Protein AF-A0A2S9GGV4-F1 (afdb_monomer)

Mean predicted aligned error: 3.54 Å

Solvent-accessible surface area (backbone atoms only — not comparable to full-atom values): 5313 Å² total; per-residue (Å²): 107,78,56,48,78,71,73,42,92,78,86,89,88,71,95,58,99,56,84,78,89,66,93,70,94,42,74,45,41,18,70,57,50,42,53,43,35,74,72,72,39,43,68,74,49,52,76,60,41,42,66,29,67,56,53,70,47,59,50,99,84,69,48,76,76,46,77,46,79,38,59,60,58,67,40,99,64,72,29,28,53,25,30,38,85

pLDDT: mean 95.04, std 2.37, range [81.19, 98.56]

Nearest PDB structures (foldseek):
  6ain-assembly2_B  TM=7.319E-01  e=2.090E-01  Pseudomonas putida
  5tuk-assembly2_B  TM=6.153E-01  e=5.385E-01  uncultured bacterium
  8twg-assembly1_B  TM=5.363E-01  e=8.335E-01  Legionella clemsonensis
  6fph-assembly2_B  TM=5.399E-01  e=1.726E+00  Pseudomonas fluorescens
  6foy-assembly1_A  TM=5.275E-01  e=4.782E+00  Pseudomonas fluorescens

Sequence (85 aa):
TLLAQYGVDCLILDRWAQVYPQPRAVHLDDEICRIVSRLGLAGPFATISRPALGLRLVDKSMRVLAEFTRDTALSRNGFPQANMF

Structure (mmCIF, N/CA/C/O backbone):
data_AF-A0A2S9GGV4-F1
#
_entry.id   AF-A0A2S9GGV4-F1
#
loop_
_atom_site.group_PDB
_atom_site.id
_atom_site.type_symbol
_atom_site.label_atom_id
_atom_site.label_alt_id
_atom_site.label_comp_id
_atom_site.label_asym_id
_atom_site.lab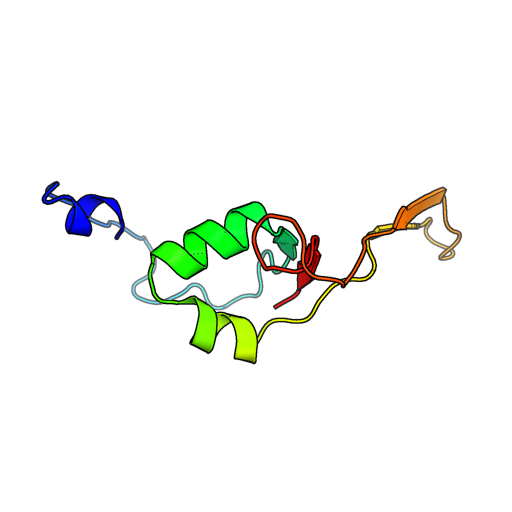el_entity_id
_atom_site.label_seq_id
_atom_site.pdbx_PDB_ins_code
_atom_site.Cartn_x
_atom_site.Cartn_y
_atom_site.Cartn_z
_atom_site.occupancy
_atom_site.B_iso_or_equiv
_atom_site.auth_seq_id
_atom_site.auth_comp_id
_atom_site.auth_asym_id
_atom_site.auth_atom_id
_atom_site.pdbx_PDB_model_num
ATOM 1 N N . THR A 1 1 ? -10.678 3.503 12.983 1.00 81.19 1 THR A N 1
ATOM 2 C CA . THR A 1 1 ? -11.156 3.096 11.641 1.00 81.19 1 THR A CA 1
ATOM 3 C C . THR A 1 1 ? -11.997 4.220 11.062 1.00 81.19 1 THR A C 1
ATOM 5 O O . THR A 1 1 ? -12.517 5.011 11.841 1.00 81.19 1 THR A O 1
ATOM 8 N N . LEU A 1 2 ? -12.137 4.324 9.735 1.00 90.31 2 LEU A N 1
ATOM 9 C CA . LEU A 1 2 ? -12.916 5.411 9.120 1.00 90.31 2 LEU A CA 1
ATOM 10 C C . LEU A 1 2 ? -14.385 5.414 9.582 1.00 90.31 2 LEU A C 1
ATOM 1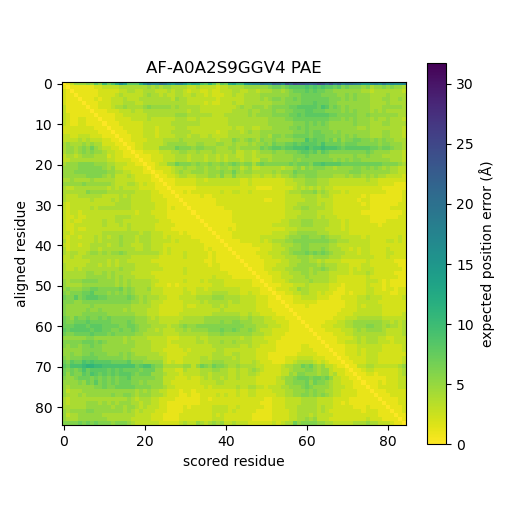2 O O . LEU A 1 2 ? -14.940 6.466 9.855 1.00 90.31 2 LEU A O 1
ATOM 16 N N . LEU A 1 3 ? -14.991 4.234 9.741 1.00 93.88 3 LEU A N 1
ATOM 17 C CA . LEU A 1 3 ? -16.367 4.089 10.229 1.00 93.88 3 LEU A CA 1
ATOM 18 C C . LEU A 1 3 ? -16.552 4.603 11.666 1.00 93.88 3 LEU A C 1
ATOM 20 O O . LEU A 1 3 ? -17.502 5.331 11.933 1.00 93.88 3 LEU A O 1
ATOM 24 N N . ALA A 1 4 ? -15.613 4.315 12.571 1.00 93.38 4 ALA A N 1
ATOM 25 C CA . ALA A 1 4 ? -15.674 4.822 13.943 1.00 93.38 4 ALA A CA 1
ATOM 26 C C . ALA A 1 4 ? -15.558 6.357 14.006 1.00 93.38 4 ALA A C 1
ATOM 28 O O . ALA A 1 4 ? -16.202 6.989 14.835 1.00 93.38 4 ALA A O 1
ATOM 29 N N . GLN A 1 5 ? -14.798 6.977 13.092 1.00 90.44 5 GLN A N 1
ATOM 30 C CA . GLN A 1 5 ? -14.750 8.444 12.968 1.00 90.44 5 GLN A CA 1
ATOM 31 C C . GLN A 1 5 ? -16.100 9.044 12.537 1.00 90.44 5 GLN A C 1
ATOM 33 O O . GLN A 1 5 ? -16.346 10.221 12.780 1.00 90.44 5 GLN A O 1
ATOM 38 N N . TYR A 1 6 ? -16.979 8.239 11.935 1.00 94.25 6 TYR A N 1
ATOM 39 C CA . TYR A 1 6 ? -18.357 8.603 11.603 1.00 94.25 6 TYR A CA 1
ATOM 40 C C . TYR A 1 6 ? -19.375 8.258 12.698 1.00 94.25 6 TYR A C 1
ATOM 42 O O . TYR A 1 6 ? -20.572 8.414 12.475 1.00 94.25 6 TYR A O 1
ATOM 50 N N . GLY A 1 7 ? -18.930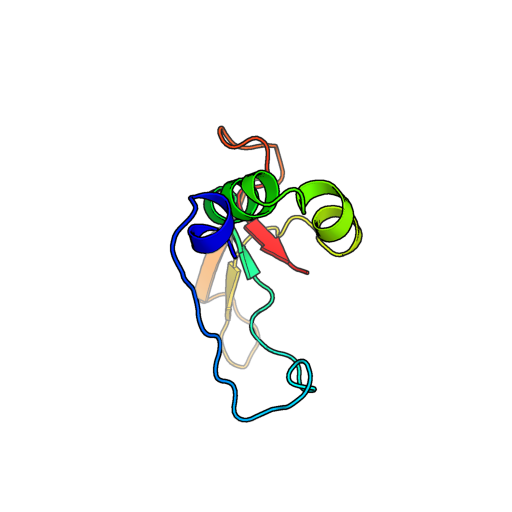 7.798 13.871 1.00 96.56 7 GLY A N 1
ATOM 51 C CA . GLY A 1 7 ? -19.819 7.424 14.974 1.00 96.56 7 GLY A CA 1
ATOM 52 C C . GLY A 1 7 ? -20.507 6.069 14.794 1.00 96.56 7 GLY A C 1
ATOM 53 O O . GLY A 1 7 ? -21.481 5.790 15.484 1.00 96.56 7 GLY A O 1
ATOM 54 N N . VAL A 1 8 ? -20.026 5.230 13.871 1.00 97.75 8 VAL A N 1
ATOM 55 C CA . VAL A 1 8 ? -20.519 3.857 13.711 1.00 97.75 8 VAL A CA 1
ATOM 56 C C . VAL A 1 8 ? -19.794 2.940 14.692 1.00 97.75 8 VAL A C 1
ATOM 58 O O . VAL A 1 8 ? -18.561 2.865 14.673 1.00 97.75 8 VAL A O 1
ATOM 61 N N . ASP A 1 9 ? -20.553 2.196 15.495 1.00 97.56 9 ASP A N 1
ATOM 62 C CA . ASP A 1 9 ? -20.005 1.187 16.401 1.00 97.56 9 ASP A CA 1
ATOM 63 C C . ASP A 1 9 ? -19.283 0.087 15.612 1.00 97.56 9 ASP A C 1
ATOM 65 O O . ASP A 1 9 ? -19.848 -0.560 14.728 1.00 97.56 9 ASP A O 1
ATOM 69 N N . CYS A 1 10 ? -18.001 -0.113 15.918 1.00 96.69 10 CYS A N 1
ATOM 70 C CA . CYS A 1 10 ? -17.127 -1.036 15.199 1.00 96.69 10 CYS A CA 1
ATOM 71 C C . CYS A 1 10 ? -16.476 -2.037 16.158 1.00 96.69 10 CYS A C 1
ATOM 73 O O . CYS A 1 10 ? -15.874 -1.639 17.153 1.00 96.69 10 CYS A O 1
ATOM 75 N N . LEU A 1 11 ? -16.489 -3.320 15.789 1.00 96.00 11 LEU A N 1
ATOM 76 C CA . LEU A 1 11 ? -15.702 -4.381 16.421 1.00 96.00 11 LEU A CA 1
ATOM 77 C C . LEU A 1 11 ? -14.684 -4.921 15.407 1.00 96.00 11 LEU A C 1
ATOM 79 O O . LEU A 1 11 ? -15.057 -5.287 14.294 1.00 96.00 11 LEU A O 1
ATOM 83 N N . ILE A 1 12 ? -13.404 -4.973 15.784 1.00 93.56 12 ILE A N 1
ATOM 84 C CA . ILE A 1 12 ? -12.333 -5.556 14.962 1.00 93.56 12 ILE A CA 1
ATOM 85 C C . ILE A 1 12 ? -11.973 -6.917 15.552 1.00 93.56 12 ILE A C 1
ATOM 87 O O . ILE A 1 12 ? -11.604 -7.000 16.721 1.00 93.56 12 ILE A O 1
ATOM 91 N N . LEU A 1 13 ? -12.064 -7.969 14.739 1.00 95.81 13 LEU A N 1
ATOM 92 C CA . LEU A 1 13 ? -11.676 -9.330 15.100 1.00 95.81 13 LEU A CA 1
ATOM 93 C C . LEU A 1 13 ? -10.573 -9.788 14.147 1.00 95.81 13 LEU A C 1
ATOM 95 O O . LEU A 1 13 ? -10.807 -9.905 12.946 1.00 95.81 13 LEU A O 1
ATOM 99 N N . ASP A 1 14 ? -9.385 -10.052 14.683 1.00 95.19 14 ASP A N 1
ATOM 100 C CA . ASP A 1 14 ? -8.250 -10.596 13.936 1.00 95.19 14 ASP A CA 1
ATOM 101 C C . ASP A 1 14 ? -7.732 -11.857 14.643 1.00 95.19 14 ASP A C 1
ATOM 103 O O . ASP A 1 14 ? -7.798 -11.974 15.869 1.00 95.19 14 ASP A O 1
ATOM 107 N N . ARG A 1 15 ? -7.235 -12.826 13.866 1.00 95.88 15 ARG A N 1
ATOM 108 C CA . ARG A 1 15 ? -6.593 -14.035 14.402 1.00 95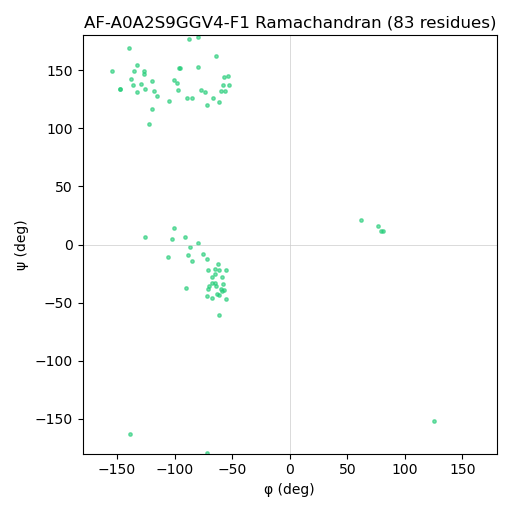.88 15 ARG A CA 1
ATOM 109 C C . ARG A 1 15 ? -5.277 -13.690 15.099 1.00 95.88 15 ARG A C 1
ATOM 111 O O . ARG A 1 15 ? -4.882 -14.388 16.032 1.00 95.88 15 ARG A O 1
ATOM 118 N N . TRP A 1 16 ? -4.568 -12.681 14.606 1.00 95.06 16 TRP A N 1
ATOM 119 C CA . TRP A 1 16 ? -3.267 -12.278 15.115 1.00 95.06 16 TRP A CA 1
ATOM 120 C C . TRP A 1 16 ? -3.413 -11.117 16.096 1.00 95.06 16 TRP A C 1
ATOM 122 O O . TRP A 1 16 ? -4.069 -10.121 15.819 1.00 95.06 16 TRP A O 1
ATOM 132 N N . ALA A 1 17 ? -2.745 -11.229 17.245 1.00 93.75 17 ALA A N 1
ATOM 133 C CA . ALA A 1 17 ? -2.759 -10.186 18.272 1.00 93.75 17 ALA A CA 1
ATOM 134 C C . ALA A 1 17 ? -1.948 -8.933 17.889 1.00 93.75 17 ALA A C 1
ATOM 136 O O . ALA A 1 17 ? -2.007 -7.927 18.589 1.00 93.75 17 ALA A O 1
ATOM 137 N N . GLN A 1 18 ? -1.141 -9.014 16.830 1.00 95.00 18 GLN A N 1
ATOM 138 C CA . GLN A 1 18 ? -0.248 -7.967 16.339 1.00 95.00 18 GLN A CA 1
ATOM 139 C C . GLN A 1 18 ? -0.283 -7.945 14.808 1.00 95.00 18 GLN A C 1
ATOM 141 O O . GLN A 1 18 ? -0.800 -8.872 14.180 1.00 95.00 18 GLN A O 1
ATOM 146 N N . VAL A 1 19 ? 0.308 -6.906 14.211 1.00 92.75 19 VAL A N 1
ATOM 147 C CA . VAL A 1 19 ? 0.486 -6.814 12.754 1.00 92.75 19 VAL A CA 1
ATOM 148 C C . VAL A 1 19 ? 1.182 -8.072 12.231 1.00 92.75 19 VAL A C 1
ATOM 150 O O . VAL A 1 19 ? 2.139 -8.570 12.827 1.00 92.75 19 VAL A O 1
ATOM 153 N N . TYR A 1 20 ? 0.692 -8.591 11.108 1.00 93.62 20 TYR A N 1
ATOM 154 C CA . TYR A 1 20 ? 1.231 -9.799 10.500 1.00 93.62 20 TYR A CA 1
ATOM 155 C C . TYR A 1 20 ? 2.722 -9.634 10.125 1.00 93.62 20 TYR A C 1
ATOM 157 O O . TYR A 1 20 ? 3.074 -8.639 9.493 1.00 93.62 20 TYR A O 1
ATOM 165 N N . PRO A 1 21 ? 3.609 -10.595 10.464 1.00 90.94 21 PRO A N 1
ATOM 166 C CA . PRO A 1 21 ? 5.052 -10.338 10.487 1.00 90.94 21 PRO A CA 1
ATOM 167 C C . PRO A 1 21 ? 5.772 -10.484 9.140 1.00 90.94 21 PRO A C 1
ATOM 169 O O . PRO A 1 21 ? 6.931 -10.091 9.041 1.00 90.94 21 PRO A O 1
ATOM 172 N N . GLN A 1 22 ? 5.156 -11.086 8.115 1.00 94.56 22 GLN A N 1
ATOM 173 C CA . GLN A 1 22 ? 5.835 -11.255 6.823 1.00 94.56 22 GLN A CA 1
ATOM 174 C C . GLN A 1 22 ? 5.472 -10.136 5.843 1.00 94.56 22 GLN A C 1
ATOM 176 O O . GLN A 1 22 ? 4.335 -9.659 5.869 1.00 94.56 22 GLN A O 1
ATOM 181 N N . PRO A 1 23 ? 6.376 -9.806 4.902 1.00 93.31 23 PRO A N 1
ATOM 182 C CA . PRO A 1 23 ? 6.085 -8.881 3.817 1.00 93.31 23 PRO A CA 1
ATOM 183 C C . PRO A 1 23 ? 4.828 -9.264 3.024 1.00 93.31 23 PRO A C 1
ATOM 185 O O . PRO A 1 23 ? 4.517 -10.448 2.817 1.00 93.31 23 PRO A O 1
ATOM 188 N N . ARG A 1 24 ? 4.107 -8.237 2.574 1.00 94.31 24 ARG A N 1
ATOM 189 C CA . ARG A 1 24 ? 2.876 -8.327 1.776 1.00 94.31 24 ARG A CA 1
ATOM 190 C C . ARG A 1 24 ? 2.891 -7.258 0.680 1.00 94.31 24 ARG A C 1
ATOM 192 O O . ARG A 1 24 ? 3.958 -6.783 0.312 1.00 94.31 24 ARG A O 1
ATOM 199 N N . ALA A 1 25 ? 1.734 -6.956 0.093 1.00 94.69 25 ALA A N 1
ATOM 200 C CA . ALA A 1 25 ? 1.618 -5.953 -0.957 1.00 94.69 25 ALA A CA 1
ATOM 201 C C . ALA A 1 25 ? 2.148 -4.591 -0.483 1.00 94.69 25 ALA A C 1
ATOM 203 O O . ALA A 1 25 ? 1.797 -4.126 0.598 1.00 94.69 25 ALA A O 1
ATOM 204 N N . VAL A 1 26 ? 2.978 -3.977 -1.323 1.00 95.06 26 VAL A N 1
ATOM 205 C CA . VAL A 1 26 ? 3.691 -2.717 -1.054 1.00 95.06 26 VAL A CA 1
ATOM 206 C C . VAL A 1 26 ? 3.448 -1.663 -2.137 1.00 95.06 26 VAL A C 1
ATOM 208 O O . VAL A 1 26 ? 4.083 -0.619 -2.145 1.00 95.06 26 VAL A O 1
ATOM 211 N N . HIS A 1 27 ? 2.554 -1.939 -3.089 1.00 96.06 27 HIS A N 1
ATOM 212 C CA . HIS A 1 27 ? 2.208 -1.008 -4.158 1.00 96.06 27 HIS A CA 1
ATOM 213 C C . HIS A 1 27 ? 0.928 -0.245 -3.824 1.00 96.06 27 HIS A C 1
ATOM 215 O O . HIS A 1 27 ? -0.035 -0.848 -3.344 1.00 96.06 27 HIS A O 1
ATOM 221 N N . LEU A 1 28 ? 0.906 1.054 -4.120 1.00 94.94 28 LEU A N 1
ATOM 222 C CA . LEU A 1 28 ? -0.239 1.925 -3.868 1.00 94.94 28 LEU A CA 1
ATOM 223 C C . LEU A 1 28 ? -0.334 3.022 -4.940 1.00 94.94 28 LEU A C 1
ATOM 225 O O . LEU A 1 28 ? 0.672 3.657 -5.266 1.00 94.94 28 LEU A O 1
ATOM 229 N N . ASP A 1 29 ? -1.526 3.254 -5.486 1.00 95.38 29 ASP A N 1
ATOM 230 C CA . ASP A 1 29 ? -1.766 4.336 -6.449 1.00 95.38 29 ASP A CA 1
ATOM 231 C C . ASP A 1 29 ? -2.118 5.670 -5.760 1.00 95.38 29 ASP A C 1
ATOM 233 O O . ASP A 1 29 ? -2.206 5.775 -4.532 1.00 95.38 29 ASP A O 1
ATOM 237 N N . ASP A 1 30 ? -2.287 6.721 -6.559 1.00 95.25 30 ASP A N 1
ATOM 238 C CA . ASP A 1 30 ? -2.596 8.067 -6.081 1.00 95.25 30 ASP A CA 1
ATOM 239 C C . ASP A 1 30 ? -3.994 8.201 -5.451 1.00 95.25 30 ASP A C 1
ATOM 241 O O . ASP A 1 30 ? -4.199 9.053 -4.579 1.00 95.25 30 ASP A O 1
ATOM 245 N N . GLU A 1 31 ? -4.954 7.372 -5.862 1.00 96.00 31 GLU A N 1
ATOM 246 C CA . GLU A 1 31 ? -6.314 7.367 -5.318 1.00 96.00 31 GLU A CA 1
ATOM 247 C C . GLU A 1 31 ? -6.320 6.800 -3.897 1.00 96.00 31 GLU A C 1
ATOM 249 O O . GLU A 1 31 ? -6.876 7.419 -2.983 1.00 96.00 31 GLU A O 1
ATOM 254 N N . ILE A 1 32 ? -5.605 5.698 -3.675 1.00 95.38 32 ILE A N 1
ATOM 255 C CA . ILE A 1 32 ? -5.479 5.106 -2.344 1.00 95.38 32 ILE A CA 1
ATOM 256 C C . ILE A 1 32 ? -4.619 5.999 -1.436 1.00 95.38 32 ILE A C 1
ATOM 258 O O . ILE A 1 32 ? -4.955 6.165 -0.259 1.00 95.38 32 ILE A O 1
ATOM 262 N N . CYS A 1 33 ? -3.581 6.669 -1.958 1.00 95.38 33 CYS A N 1
ATOM 263 C CA . CYS A 1 33 ? -2.807 7.661 -1.192 1.00 95.38 33 CYS A CA 1
ATOM 264 C C . CYS A 1 33 ? -3.708 8.783 -0.643 1.00 95.38 33 CYS A C 1
ATOM 266 O O . CYS A 1 33 ? -3.571 9.194 0.513 1.00 95.38 33 CYS A O 1
ATOM 268 N N . ARG A 1 34 ? -4.692 9.235 -1.429 1.00 95.56 34 ARG A N 1
ATOM 269 C CA . ARG A 1 34 ? -5.693 10.220 -0.991 1.00 95.56 34 ARG A CA 1
ATOM 270 C C . ARG A 1 34 ? -6.574 9.690 0.147 1.00 95.56 34 ARG A C 1
ATOM 272 O O . ARG A 1 34 ? -6.914 10.454 1.053 1.00 95.56 34 ARG A O 1
ATOM 279 N N . ILE A 1 35 ? -6.917 8.399 0.158 1.00 94.19 35 ILE A N 1
ATOM 280 C CA . ILE A 1 35 ? -7.649 7.771 1.275 1.00 94.19 35 ILE A CA 1
ATOM 281 C C . ILE A 1 35 ? -6.773 7.709 2.533 1.00 94.19 35 ILE A C 1
ATOM 283 O O . ILE A 1 35 ? -7.230 8.097 3.608 1.00 94.19 35 ILE A O 1
ATOM 287 N N . VAL A 1 36 ? -5.511 7.291 2.410 1.00 94.25 36 VAL A N 1
ATOM 288 C CA . VAL A 1 36 ? -4.546 7.283 3.529 1.00 94.25 36 VAL A CA 1
ATOM 289 C C . VAL A 1 36 ? -4.369 8.694 4.102 1.00 94.25 36 VAL A C 1
ATOM 291 O O . VAL A 1 36 ? -4.355 8.884 5.320 1.00 94.25 36 VAL A O 1
ATOM 294 N N . SER A 1 37 ? -4.319 9.707 3.234 1.00 94.38 37 SER A N 1
ATOM 295 C CA . SER A 1 37 ? -4.280 11.114 3.633 1.00 94.38 37 SER A CA 1
ATOM 296 C C . SER A 1 37 ? -5.519 11.547 4.415 1.00 94.38 37 SER A C 1
ATOM 298 O O . SER A 1 37 ? -5.377 12.169 5.468 1.00 94.38 37 SER A O 1
ATOM 300 N N . ARG A 1 38 ? -6.723 11.142 3.987 1.00 93.12 38 ARG A N 1
ATOM 301 C CA . ARG A 1 38 ? -7.975 11.400 4.725 1.00 93.12 38 ARG A CA 1
ATOM 302 C C . ARG A 1 38 ? -7.966 10.804 6.135 1.00 93.1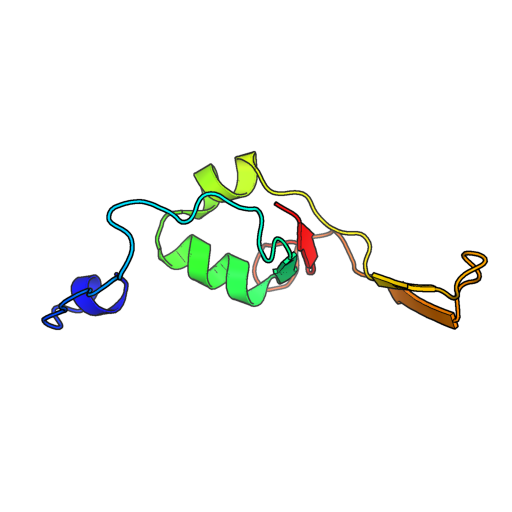2 38 ARG A C 1
ATOM 304 O O . ARG A 1 38 ? -8.625 11.338 7.020 1.00 93.12 38 ARG A O 1
ATOM 311 N N . LEU A 1 39 ? -7.218 9.724 6.354 1.00 92.69 39 LEU A N 1
ATOM 312 C CA . LEU A 1 39 ? -7.037 9.118 7.676 1.00 92.69 39 LEU A CA 1
ATOM 313 C C . LEU A 1 39 ? -6.004 9.852 8.549 1.00 92.69 39 LEU A C 1
ATOM 315 O O . LEU A 1 39 ? -5.752 9.417 9.670 1.00 92.69 39 LEU A O 1
ATOM 319 N N . GLY A 1 40 ? -5.402 10.942 8.059 1.00 92.88 40 GLY A N 1
ATOM 320 C CA . GLY A 1 40 ? -4.368 11.702 8.765 1.00 92.88 40 GLY A CA 1
ATOM 321 C C . GLY A 1 40 ? -2.977 11.066 8.703 1.00 92.88 40 GLY A C 1
ATOM 322 O O . GLY A 1 40 ? -2.079 11.484 9.427 1.00 92.88 40 GLY A O 1
ATOM 323 N N . LEU A 1 41 ? -2.778 10.061 7.843 1.00 94.19 41 LEU A N 1
ATOM 324 C CA . LEU A 1 41 ? -1.549 9.261 7.794 1.00 94.19 41 LEU A CA 1
ATOM 325 C C . LEU A 1 41 ? -0.602 9.644 6.648 1.00 94.19 41 LEU A C 1
ATOM 327 O O . LEU A 1 41 ? 0.428 9.000 6.483 1.00 94.19 41 LEU A O 1
ATOM 331 N N . ALA A 1 42 ? -0.904 10.694 5.875 1.00 93.00 42 ALA A N 1
ATOM 332 C CA . ALA A 1 42 ? -0.096 11.086 4.713 1.00 93.00 42 ALA A CA 1
ATOM 333 C C . ALA A 1 42 ? 1.384 11.320 5.049 1.00 93.00 42 ALA A C 1
ATOM 335 O O . ALA A 1 42 ? 2.249 10.809 4.349 1.00 93.00 42 ALA A O 1
ATOM 336 N N . GLY A 1 43 ? 1.676 12.068 6.119 1.00 94.31 43 GLY A N 1
ATOM 337 C CA . GLY A 1 43 ? 3.051 12.379 6.523 1.00 94.31 43 GLY A CA 1
ATOM 338 C C . GLY A 1 43 ? 3.855 11.120 6.862 1.00 94.31 43 GLY A C 1
ATOM 339 O O . GLY A 1 43 ? 4.830 10.840 6.170 1.00 94.31 43 GLY A O 1
ATOM 340 N N . PRO A 1 44 ? 3.434 10.325 7.866 1.00 95.31 44 PRO A N 1
ATOM 341 C CA . PRO A 1 44 ? 4.102 9.070 8.212 1.00 95.31 44 PRO A CA 1
ATOM 342 C C . PRO A 1 44 ? 4.170 8.059 7.062 1.00 95.31 44 PRO A C 1
ATOM 344 O O . PRO A 1 44 ? 5.142 7.327 6.954 1.00 95.31 44 PRO A O 1
ATOM 347 N N . PHE A 1 45 ? 3.163 8.007 6.188 1.00 94.25 45 PHE A N 1
ATOM 348 C CA . PHE A 1 45 ? 3.194 7.109 5.034 1.00 94.25 45 PHE A CA 1
ATOM 349 C C . PHE A 1 45 ? 4.211 7.566 3.978 1.00 94.25 45 PHE A C 1
ATOM 351 O O . PHE A 1 45 ? 4.927 6.746 3.404 1.00 94.25 45 PHE A O 1
ATOM 358 N N . ALA A 1 46 ? 4.334 8.876 3.753 1.00 92.94 46 ALA A N 1
ATOM 359 C CA . ALA A 1 46 ? 5.293 9.435 2.807 1.00 92.94 46 ALA A CA 1
ATOM 360 C C . ALA A 1 46 ? 6.755 9.194 3.219 1.00 92.94 46 ALA A C 1
ATOM 362 O O . ALA A 1 46 ? 7.612 9.133 2.344 1.00 92.94 46 ALA A O 1
ATOM 363 N N . THR A 1 47 ? 7.060 9.018 4.512 1.00 96.25 47 THR A N 1
ATOM 364 C CA . THR A 1 47 ? 8.444 8.760 4.961 1.00 96.25 47 THR A CA 1
ATOM 365 C C . THR A 1 47 ? 8.955 7.368 4.593 1.00 96.25 47 THR A C 1
ATOM 367 O O . THR A 1 47 ? 10.167 7.174 4.524 1.00 96.25 47 THR A O 1
ATOM 370 N N . ILE A 1 48 ? 8.052 6.415 4.351 1.00 95.06 48 ILE A N 1
ATOM 371 C CA . ILE A 1 48 ? 8.387 5.045 3.935 1.00 95.06 48 ILE A CA 1
ATOM 372 C C . ILE A 1 48 ? 8.090 4.786 2.453 1.00 95.06 48 ILE A C 1
ATOM 374 O O . ILE A 1 48 ? 8.519 3.775 1.910 1.00 95.06 48 ILE A O 1
ATOM 378 N N . SER A 1 49 ? 7.390 5.706 1.786 1.00 95.25 49 SER A N 1
ATOM 379 C CA . SER A 1 49 ? 6.963 5.555 0.395 1.00 95.25 49 SER A CA 1
ATOM 380 C C . SER A 1 49 ? 7.925 6.211 -0.592 1.00 95.25 49 SER A C 1
ATOM 382 O O . SER A 1 49 ? 8.551 7.231 -0.312 1.00 95.25 49 SER A O 1
ATOM 384 N N . ARG A 1 50 ? 7.980 5.672 -1.810 1.00 95.81 50 ARG A N 1
ATOM 385 C CA . ARG A 1 50 ? 8.691 6.250 -2.957 1.00 95.81 50 ARG A CA 1
ATOM 386 C C . ARG A 1 50 ? 7.863 6.136 -4.242 1.00 95.81 50 ARG A C 1
ATOM 388 O O . ARG A 1 50 ? 7.245 5.088 -4.451 1.00 95.81 50 ARG A O 1
ATOM 395 N N . PRO A 1 51 ? 7.887 7.142 -5.135 1.00 96.62 51 PRO A N 1
ATOM 396 C CA . PRO A 1 51 ? 7.262 7.034 -6.450 1.00 96.62 51 PRO A CA 1
ATOM 397 C C . PRO A 1 51 ? 7.840 5.857 -7.250 1.00 96.62 51 PRO A C 1
ATOM 399 O O . PRO A 1 51 ? 9.054 5.644 -7.274 1.00 96.62 51 PRO A O 1
ATOM 402 N N . ALA A 1 52 ? 6.978 5.103 -7.923 1.00 95.56 52 ALA A N 1
ATOM 403 C CA . ALA A 1 52 ? 7.359 4.009 -8.805 1.00 95.56 52 ALA A CA 1
ATOM 404 C C . ALA A 1 52 ? 7.310 4.460 -10.268 1.00 95.56 52 ALA A C 1
ATOM 406 O O . ALA A 1 52 ? 6.384 5.150 -10.682 1.00 95.56 52 ALA A O 1
ATOM 407 N N . LEU A 1 53 ? 8.272 4.002 -11.071 1.00 96.00 53 LEU A N 1
ATOM 408 C CA . LEU A 1 53 ? 8.360 4.341 -12.500 1.00 96.00 53 LEU A CA 1
ATOM 409 C C . LEU A 1 53 ? 7.340 3.597 -13.374 1.00 96.00 53 LEU A C 1
ATOM 411 O O . LEU A 1 53 ? 7.211 3.886 -14.562 1.00 96.00 53 LEU A O 1
ATOM 415 N N . GLY A 1 54 ? 6.630 2.626 -12.798 1.00 94.56 54 GLY A N 1
ATOM 416 C CA . GLY A 1 54 ? 5.675 1.785 -13.498 1.00 94.56 54 GLY A CA 1
ATOM 417 C C . GLY A 1 54 ? 5.967 0.301 -13.335 1.00 94.56 54 GLY A C 1
ATOM 418 O O . GLY A 1 54 ? 6.506 -0.130 -12.315 1.00 94.56 54 GLY A O 1
ATOM 419 N N . LEU A 1 55 ? 5.569 -0.486 -14.329 1.00 95.56 55 LEU A N 1
ATOM 420 C CA . LEU A 1 55 ? 5.605 -1.943 -14.293 1.00 95.56 55 LEU A 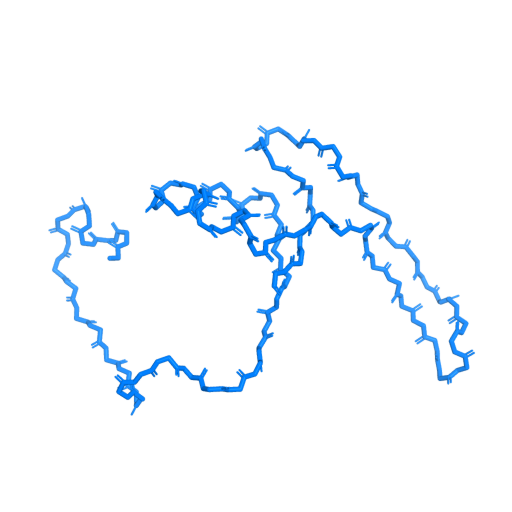CA 1
ATOM 421 C C . LEU A 1 55 ? 6.141 -2.495 -15.612 1.00 95.56 55 LEU A C 1
ATOM 423 O O . LEU A 1 55 ? 5.742 -2.059 -16.690 1.00 95.56 55 LEU A O 1
ATOM 427 N N . ARG A 1 56 ? 7.011 -3.501 -15.520 1.00 97.38 56 ARG A N 1
ATOM 428 C CA . ARG A 1 56 ? 7.439 -4.312 -16.660 1.00 97.38 56 ARG A CA 1
ATOM 429 C C . ARG A 1 56 ? 7.031 -5.755 -16.435 1.00 97.38 56 ARG A C 1
ATOM 431 O O . ARG A 1 56 ? 7.304 -6.319 -15.378 1.00 97.38 56 ARG A O 1
ATOM 438 N N . LEU A 1 57 ? 6.423 -6.350 -17.450 1.00 98.19 57 LEU A N 1
ATOM 439 C CA . LEU A 1 57 ? 6.274 -7.794 -17.551 1.00 98.19 57 LEU A CA 1
ATOM 440 C C . LEU A 1 57 ? 7.507 -8.326 -18.270 1.00 98.19 57 LEU A C 1
ATOM 442 O O . LEU A 1 57 ? 7.836 -7.849 -19.357 1.00 98.19 57 LEU A O 1
ATOM 446 N N . VAL A 1 58 ? 8.196 -9.284 -17.660 1.00 98.56 58 VAL A N 1
ATOM 447 C CA . VAL A 1 58 ? 9.438 -9.848 -18.193 1.00 98.56 58 VAL A CA 1
ATOM 448 C C . VAL A 1 58 ? 9.356 -11.367 -18.286 1.00 98.56 58 VAL A C 1
ATOM 450 O O . VAL A 1 58 ? 8.663 -12.002 -17.489 1.00 98.56 58 VAL A O 1
ATOM 453 N N . ASP A 1 59 ? 10.052 -11.952 -19.260 1.00 98.31 59 ASP A N 1
ATOM 454 C CA . ASP A 1 59 ? 10.248 -13.402 -19.329 1.00 98.31 59 ASP A CA 1
ATOM 455 C C . ASP A 1 59 ? 11.360 -13.882 -18.369 1.00 98.31 59 ASP A C 1
ATOM 457 O O . ASP A 1 59 ? 12.019 -13.095 -17.687 1.00 98.31 59 ASP A O 1
ATOM 461 N N . LYS A 1 60 ? 11.609 -15.200 -18.326 1.00 98.00 60 LYS A N 1
ATOM 462 C CA . LYS A 1 60 ? 12.650 -15.814 -17.472 1.00 98.00 60 LYS A CA 1
ATOM 463 C C . LYS A 1 60 ? 14.085 -15.371 -17.793 1.00 98.00 60 LYS A C 1
ATOM 465 O O . LYS A 1 60 ? 14.991 -15.617 -17.004 1.00 98.00 60 LYS A O 1
ATOM 470 N N . SER A 1 61 ? 14.302 -14.783 -18.965 1.00 98.12 61 SER A N 1
ATOM 471 C CA . SER A 1 61 ? 15.579 -14.231 -19.415 1.00 98.12 61 SER A CA 1
ATOM 472 C C . SER A 1 61 ? 15.623 -12.709 -19.247 1.00 98.12 61 SER A C 1
ATOM 474 O O . SER A 1 61 ? 16.516 -12.067 -19.795 1.00 98.12 61 SER A O 1
ATOM 476 N N . MET A 1 62 ? 14.680 -12.138 -18.484 1.00 97.38 62 MET A N 1
ATOM 477 C CA . MET A 1 62 ? 14.527 -10.705 -18.227 1.00 97.38 62 MET A CA 1
ATOM 478 C C . MET A 1 62 ? 14.245 -9.870 -19.485 1.00 97.38 62 MET A C 1
ATOM 480 O O . MET A 1 62 ? 14.450 -8.654 -19.480 1.00 97.38 62 MET A O 1
ATOM 484 N N . ARG A 1 63 ? 13.748 -10.483 -20.568 1.00 98.31 63 ARG A N 1
ATOM 485 C CA . ARG A 1 63 ? 13.300 -9.730 -21.748 1.00 98.31 63 ARG A CA 1
ATOM 486 C C . ARG A 1 63 ? 11.940 -9.112 -21.469 1.00 98.31 63 ARG A C 1
ATOM 488 O O . ARG A 1 63 ? 11.042 -9.790 -20.977 1.00 98.31 63 ARG A O 1
ATOM 495 N N . VAL A 1 64 ? 11.792 -7.831 -21.795 1.00 98.38 64 VAL A N 1
ATOM 496 C CA . VAL A 1 64 ? 10.540 -7.093 -21.598 1.00 98.38 64 VAL A CA 1
ATOM 497 C C . VAL A 1 64 ? 9.499 -7.574 -22.604 1.00 98.38 64 VAL A C 1
ATOM 499 O O . VAL A 1 64 ? 9.701 -7.477 -23.811 1.00 98.38 64 VAL A O 1
ATOM 502 N N . LEU A 1 65 ? 8.386 -8.086 -22.085 1.00 98.44 65 LEU A N 1
ATOM 503 C CA . LEU A 1 65 ? 7.207 -8.483 -22.853 1.00 98.44 65 LEU A CA 1
ATOM 504 C C . LEU A 1 65 ? 6.227 -7.312 -22.995 1.00 98.44 65 LEU A C 1
ATOM 506 O O . LEU A 1 65 ? 5.613 -7.144 -24.043 1.00 98.44 65 LEU A O 1
ATOM 510 N N . ALA A 1 66 ? 6.092 -6.502 -21.941 1.00 98.50 66 ALA A N 1
ATOM 511 C CA . ALA A 1 66 ? 5.295 -5.279 -21.929 1.00 98.50 66 ALA A CA 1
ATOM 512 C C . ALA A 1 66 ? 5.821 -4.304 -20.868 1.00 98.50 66 ALA A C 1
ATOM 514 O O . ALA A 1 66 ? 6.316 -4.726 -19.819 1.00 98.50 66 ALA A O 1
ATOM 515 N N . GLU A 1 67 ? 5.670 -3.005 -21.119 1.00 98.00 67 GLU A N 1
ATOM 516 C CA . GLU A 1 67 ? 6.062 -1.935 -20.204 1.00 98.00 67 GLU A CA 1
ATOM 517 C C . GLU A 1 67 ? 4.940 -0.904 -20.070 1.00 98.00 67 GLU A C 1
ATOM 519 O O . GLU A 1 67 ? 4.387 -0.431 -21.061 1.00 98.00 67 GLU A O 1
ATOM 524 N N . PHE A 1 68 ? 4.624 -0.561 -18.825 1.00 96.06 68 PHE A N 1
ATOM 525 C CA . PHE A 1 68 ? 3.632 0.437 -18.451 1.00 96.06 68 PHE A CA 1
ATOM 526 C C . PHE A 1 68 ? 4.334 1.485 -17.603 1.00 96.06 68 PHE A C 1
ATOM 528 O O . PHE A 1 68 ? 4.636 1.230 -16.437 1.00 96.06 68 PHE A O 1
ATOM 535 N N . THR A 1 69 ? 4.620 2.645 -18.181 1.00 96.12 69 THR A N 1
ATOM 536 C CA . THR A 1 69 ? 5.271 3.743 -17.465 1.00 96.12 69 THR A CA 1
ATOM 537 C C . THR A 1 69 ? 4.266 4.508 -16.606 1.00 96.12 69 THR A C 1
ATOM 539 O O . THR A 1 69 ? 3.064 4.5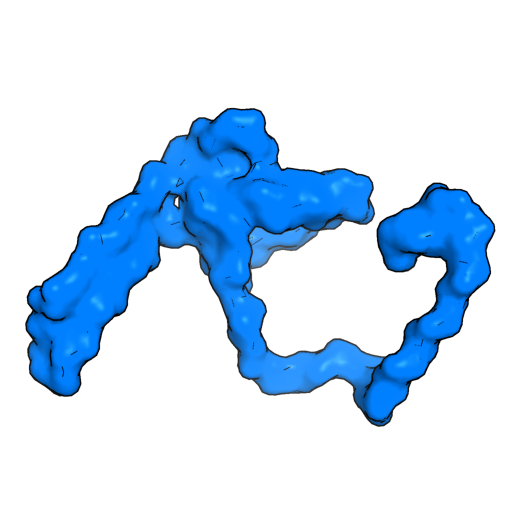37 -16.886 1.00 96.12 69 THR A O 1
ATOM 542 N N . ARG A 1 70 ? 4.756 5.114 -15.524 1.00 94.69 70 ARG A N 1
ATOM 543 C CA . ARG A 1 70 ? 3.979 5.987 -14.640 1.00 94.69 70 ARG A CA 1
ATOM 544 C C . ARG A 1 70 ? 4.720 7.293 -14.434 1.00 94.69 70 ARG A C 1
ATOM 546 O O . ARG A 1 70 ? 5.937 7.295 -14.263 1.00 94.69 70 ARG A O 1
ATOM 553 N N . ASP A 1 71 ? 3.967 8.386 -14.456 1.00 90.62 71 ASP A N 1
ATOM 554 C CA . ASP A 1 71 ? 4.499 9.695 -14.102 1.00 90.62 71 ASP A CA 1
ATOM 555 C C . ASP A 1 71 ? 4.702 9.764 -12.582 1.00 90.62 71 ASP A C 1
ATOM 557 O O . ASP A 1 71 ? 3.817 9.392 -11.801 1.00 90.62 71 ASP A O 1
ATOM 561 N N . THR A 1 72 ? 5.886 10.211 -12.170 1.00 93.94 72 THR A N 1
ATOM 562 C CA . THR A 1 72 ? 6.239 10.408 -10.761 1.00 93.94 72 THR A CA 1
ATOM 563 C C . THR A 1 72 ? 5.871 11.800 -10.258 1.00 93.94 72 THR A C 1
ATOM 565 O O . THR A 1 72 ? 5.942 12.040 -9.049 1.00 93.94 72 THR A O 1
ATOM 568 N N . ALA A 1 73 ? 5.461 12.709 -11.148 1.00 94.69 73 ALA A N 1
ATOM 569 C CA . ALA A 1 73 ? 4.873 13.983 -10.776 1.00 94.69 73 ALA A CA 1
ATOM 570 C C . ALA A 1 73 ? 3.538 13.789 -10.041 1.00 94.69 73 ALA A C 1
ATOM 572 O O . ALA A 1 73 ? 2.896 12.735 -10.089 1.00 94.69 73 ALA A O 1
ATOM 573 N N . LEU A 1 74 ? 3.108 14.841 -9.344 1.00 94.81 74 LEU A N 1
ATOM 574 C CA . LEU A 1 74 ? 1.843 14.818 -8.625 1.00 94.81 74 LEU A CA 1
ATOM 575 C C . LEU A 1 74 ? 0.678 14.732 -9.614 1.00 94.81 74 LEU A C 1
ATOM 577 O O . 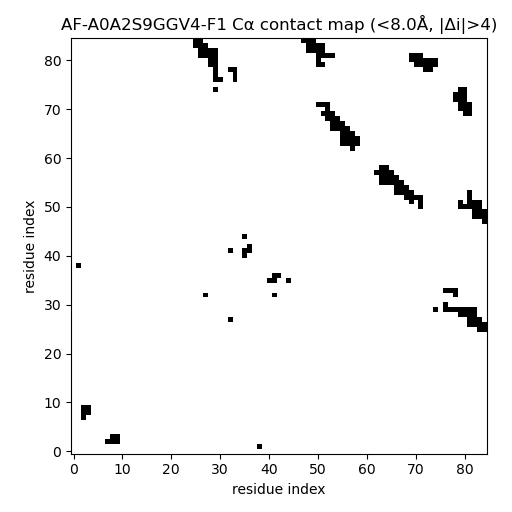LEU A 1 74 ? 0.533 15.554 -10.518 1.00 94.81 74 LEU A O 1
ATOM 581 N N . SER A 1 75 ? -0.177 13.738 -9.406 1.00 94.56 75 SER A N 1
ATOM 582 C CA . SER A 1 75 ? -1.460 13.611 -10.091 1.00 94.56 75 SER A CA 1
ATOM 583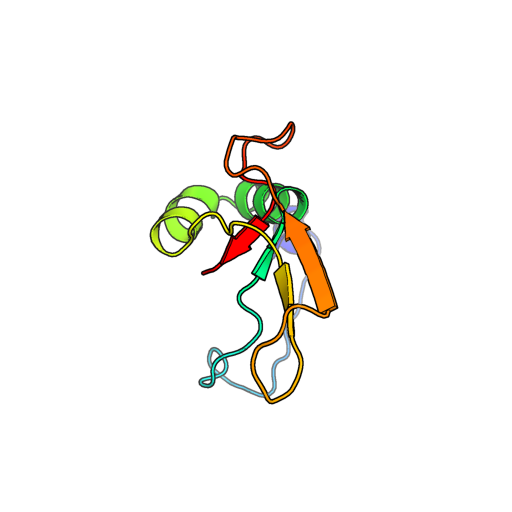 C C . SER A 1 75 ? -2.472 14.655 -9.595 1.00 94.56 75 SER A C 1
ATOM 585 O O . SER A 1 75 ? -2.226 15.403 -8.646 1.00 94.56 75 SER A O 1
ATOM 587 N N . ARG A 1 76 ? -3.691 14.622 -10.153 1.00 95.00 76 ARG A N 1
ATOM 588 C CA . ARG A 1 76 ? -4.847 15.389 -9.645 1.00 95.00 76 ARG A CA 1
ATOM 589 C C . ARG A 1 76 ? -5.178 15.125 -8.172 1.00 95.00 76 ARG A C 1
ATOM 591 O O . ARG A 1 76 ? -5.851 15.939 -7.552 1.00 95.00 76 ARG A O 1
ATOM 598 N N . ASN A 1 77 ? -4.745 13.987 -7.631 1.00 95.12 77 ASN A N 1
ATOM 599 C CA . ASN A 1 77 ? -4.967 13.621 -6.238 1.00 95.12 77 ASN A CA 1
ATOM 600 C C . ASN A 1 77 ? -3.881 14.183 -5.304 1.00 95.12 77 ASN A C 1
ATOM 602 O O . ASN A 1 77 ? -3.982 13.996 -4.095 1.00 95.12 77 ASN A O 1
ATOM 606 N N . GLY A 1 78 ? -2.862 14.871 -5.838 1.00 94.75 78 GLY A N 1
ATOM 607 C CA . GLY A 1 78 ? -1.757 15.437 -5.059 1.00 94.75 78 GLY A CA 1
ATOM 608 C C . GLY A 1 78 ? -0.668 14.425 -4.692 1.00 94.75 78 GLY A C 1
ATOM 609 O O . GLY A 1 78 ? 0.192 14.737 -3.875 1.00 94.75 78 GLY A O 1
ATOM 610 N N . PHE A 1 79 ? -0.689 13.231 -5.296 1.00 95.44 79 PHE A N 1
ATOM 611 C CA . PHE A 1 79 ? 0.268 12.143 -5.063 1.00 95.44 79 PHE A CA 1
ATOM 612 C C . PHE A 1 79 ? 0.781 11.564 -6.393 1.00 95.44 79 PHE A C 1
ATOM 614 O O . PHE A 1 79 ? 0.057 11.645 -7.392 1.00 95.44 79 PHE A O 1
ATOM 621 N N . PRO A 1 80 ? 1.984 10.961 -6.435 1.00 95.69 80 PRO A N 1
ATOM 622 C CA . PRO A 1 80 ? 2.459 10.217 -7.603 1.00 95.69 80 PRO A CA 1
ATOM 623 C C . PRO A 1 80 ? 1.496 9.089 -7.980 1.00 95.69 80 PRO A C 1
ATOM 625 O O . PRO A 1 80 ? 0.942 8.440 -7.091 1.00 95.69 80 PRO A O 1
ATOM 628 N N . GLN A 1 81 ? 1.335 8.820 -9.281 1.00 95.75 81 GLN A N 1
ATOM 629 C CA . GLN A 1 81 ? 0.371 7.830 -9.803 1.00 95.75 81 GLN A CA 1
ATOM 630 C C . GLN A 1 81 ? 0.624 6.395 -9.323 1.00 95.75 81 GLN A C 1
ATOM 632 O O . GLN A 1 81 ? -0.262 5.548 -9.384 1.00 95.75 81 GLN A O 1
ATOM 637 N N . ALA A 1 82 ? 1.853 6.104 -8.910 1.00 96.44 82 ALA A N 1
ATOM 638 C CA . ALA A 1 82 ? 2.283 4.799 -8.452 1.00 96.44 82 ALA A CA 1
ATOM 639 C C . ALA A 1 82 ? 3.352 4.974 -7.376 1.00 96.44 82 ALA A C 1
ATOM 641 O O . ALA A 1 82 ? 4.289 5.750 -7.557 1.00 96.44 82 ALA A O 1
ATOM 642 N N . ASN A 1 83 ? 3.228 4.237 -6.277 1.00 96.31 83 ASN A N 1
ATOM 643 C CA . ASN A 1 83 ? 4.126 4.307 -5.130 1.00 96.31 83 ASN A CA 1
ATOM 644 C C . ASN A 1 83 ? 4.487 2.894 -4.655 1.00 96.31 83 ASN A C 1
ATOM 646 O O . ASN A 1 83 ? 3.693 1.962 -4.792 1.00 96.31 83 ASN A O 1
ATOM 650 N N . MET A 1 84 ? 5.689 2.750 -4.104 1.00 96.19 84 MET A N 1
ATOM 651 C CA . MET A 1 84 ? 6.163 1.568 -3.381 1.00 96.19 84 MET A CA 1
ATOM 652 C C . MET A 1 84 ? 6.520 1.976 -1.951 1.00 96.19 84 MET A C 1
ATOM 654 O O . MET A 1 84 ? 7.111 3.042 -1.796 1.00 96.19 84 MET A O 1
ATOM 658 N N . PHE A 1 85 ? 6.226 1.154 -0.945 1.00 92.88 85 PHE A N 1
ATOM 659 C CA . PHE A 1 85 ? 6.555 1.422 0.465 1.00 92.88 85 PHE A CA 1
ATOM 660 C C . PHE A 1 85 ? 7.115 0.201 1.207 1.00 92.88 85 PHE A C 1
ATOM 662 O O . PHE A 1 85 ? 7.188 -0.883 0.584 1.00 92.88 85 PHE A O 1
#

Foldseek 3Di:
DVCVVVVHDDDDDDPDPDPDDDDDDFKDFLVVLLVCVVVVCNVVVVVVKDADQFDFDADPVRHTPDTDGFDQDQDPSRGGGMMGD

Radius of gyration: 16.85 Å; Cα contacts (8 Å, |Δi|>4): 102; chains: 1; bounding box: 36×31×41 Å

Secondary structure (DSSP, 8-state):
-HHHHTT-------SSSS---S----EEEHHHHHHHHHTT-HHHHHTT-EE--EEEEE-TT--EEEEEE---SB-TTSSBSEEE-